Protein AF-A0A2G9P7B4-F1 (afdb_monomer_lite)

Secondary structure (DSSP, 8-state):
--HHHHHHHHHHHHHHHH-HHHHHHHHHHHHHHHHHHHHHHHHHHHHHHHHHHHHHHHHH-TT-HHHHHHHHHHHHHHHHHHHHHHHHHHHHHHHHHHHHHHHHHHHHTT-

Radius of gyration: 22.48 Å; chains: 1; bounding box: 52×26×55 Å

Foldseek 3Di:
DVPVVVVLVVVVVVVCVVPVVVVVVLVVVLVVLVVQLVVLVVQLVVLVVQLVVLVVQCVVPVVDPVSNVVSVVSNVVSVVSNVVSVVSNVVSVVVNVVSVVVSVVVSVVVD

Structure (mmCIF, N/CA/C/O ba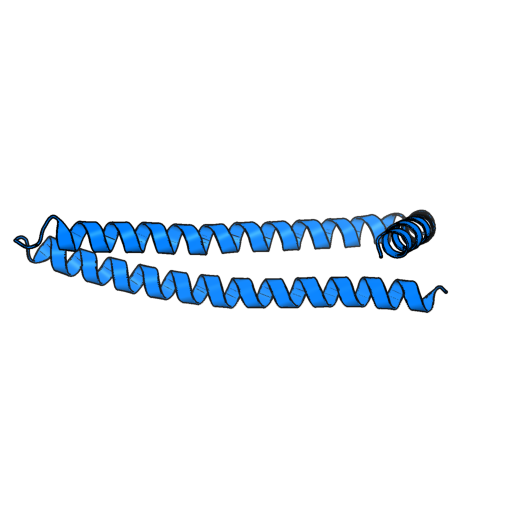ckbone):
data_AF-A0A2G9P7B4-F1
#
_entry.id   AF-A0A2G9P7B4-F1
#
loop_
_atom_site.group_PDB
_atom_site.id
_atom_site.type_symbol
_atom_site.label_atom_id
_atom_site.label_alt_id
_atom_site.label_comp_id
_atom_site.label_asym_id
_atom_site.label_entity_id
_atom_site.label_seq_id
_atom_site.pdbx_PDB_ins_code
_atom_site.Cartn_x
_atom_site.Cartn_y
_atom_site.Cartn_z
_atom_site.occupancy
_atom_site.B_iso_or_equiv
_atom_site.auth_seq_id
_atom_site.auth_comp_id
_atom_site.auth_asym_id
_atom_site.auth_atom_id
_atom_site.pdbx_PDB_model_num
ATOM 1 N N . MET A 1 1 ? 28.366 -18.302 -5.984 1.00 47.78 1 MET A N 1
ATOM 2 C CA . MET A 1 1 ? 27.213 -17.944 -6.847 1.00 47.78 1 MET A CA 1
ATOM 3 C C . MET A 1 1 ? 27.112 -16.446 -7.186 1.00 47.78 1 MET A C 1
ATOM 5 O O . MET A 1 1 ? 26.182 -16.063 -7.874 1.00 47.78 1 MET A O 1
ATOM 9 N N . THR A 1 2 ? 28.058 -15.587 -6.786 1.00 48.75 2 THR A N 1
ATOM 10 C CA . THR A 1 2 ? 28.040 -14.135 -7.078 1.00 48.75 2 THR A CA 1
ATOM 11 C C . THR A 1 2 ? 28.793 -13.735 -8.353 1.00 48.75 2 THR A C 1
ATOM 13 O O . THR A 1 2 ? 28.496 -12.689 -8.915 1.00 48.75 2 THR A O 1
ATOM 16 N N . ALA A 1 3 ? 29.712 -14.571 -8.852 1.00 49.16 3 ALA A N 1
ATOM 17 C CA . ALA A 1 3 ? 30.556 -14.252 -10.013 1.00 49.16 3 ALA A CA 1
ATOM 18 C C . ALA A 1 3 ? 29.802 -14.215 -11.362 1.00 49.16 3 ALA A C 1
ATOM 20 O O . ALA A 1 3 ? 30.163 -13.439 -12.240 1.00 49.16 3 ALA A O 1
ATOM 21 N N . GLY A 1 4 ? 28.732 -15.005 -11.521 1.00 47.03 4 GLY A N 1
ATOM 22 C CA . GLY A 1 4 ? 27.926 -15.013 -12.752 1.00 47.03 4 GLY A CA 1
ATOM 23 C C . GLY A 1 4 ? 27.040 -13.770 -12.918 1.00 47.03 4 GLY A C 1
ATOM 24 O O . GLY A 1 4 ? 26.793 -13.331 -14.037 1.00 47.03 4 GLY A O 1
ATOM 25 N N . LEU A 1 5 ? 26.612 -13.153 -11.809 1.00 52.44 5 LEU A N 1
ATOM 26 C CA . LEU A 1 5 ? 25.816 -11.919 -11.820 1.00 52.44 5 LEU A CA 1
ATOM 27 C C . LEU A 1 5 ? 26.646 -10.711 -12.270 1.00 52.44 5 LEU A C 1
ATOM 29 O O . LEU A 1 5 ? 26.146 -9.869 -13.010 1.00 52.44 5 LEU A O 1
ATOM 33 N N . THR A 1 6 ? 27.917 -10.639 -11.872 1.00 58.66 6 THR A N 1
ATOM 34 C CA . THR A 1 6 ? 28.820 -9.546 -12.257 1.00 58.66 6 THR A CA 1
ATOM 35 C C . THR A 1 6 ? 29.261 -9.630 -13.715 1.00 58.66 6 THR A C 1
ATOM 37 O O . THR A 1 6 ? 29.410 -8.590 -14.352 1.00 58.66 6 THR A O 1
ATOM 40 N N . GLN A 1 7 ? 29.438 -10.838 -14.265 1.00 56.28 7 GLN A N 1
ATOM 41 C CA . GLN A 1 7 ? 29.789 -11.005 -15.680 1.00 56.28 7 GLN A CA 1
ATOM 42 C C . GLN A 1 7 ? 28.615 -10.685 -16.611 1.00 56.28 7 GLN A C 1
ATOM 44 O O . GLN A 1 7 ? 28.789 -9.893 -17.535 1.00 56.28 7 GLN A O 1
ATOM 49 N N . ARG A 1 8 ? 27.400 -11.152 -16.289 1.00 58.56 8 ARG A N 1
ATOM 50 C CA . ARG A 1 8 ? 26.181 -10.781 -17.030 1.00 58.56 8 ARG A CA 1
ATOM 51 C C . ARG A 1 8 ? 25.926 -9.273 -17.009 1.00 58.56 8 ARG A C 1
ATOM 53 O O . ARG A 1 8 ? 25.658 -8.676 -18.044 1.00 58.56 8 ARG A O 1
ATOM 60 N N . GLN A 1 9 ? 26.131 -8.619 -15.863 1.00 61.12 9 GLN A N 1
ATOM 61 C CA . GLN A 1 9 ? 26.031 -7.158 -15.772 1.00 61.12 9 GLN A CA 1
ATOM 62 C C . GLN A 1 9 ? 27.092 -6.413 -16.600 1.00 61.12 9 GLN A C 1
ATOM 64 O O . GLN A 1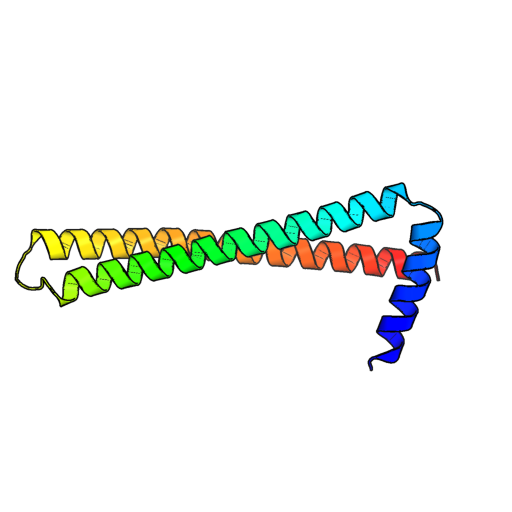 9 ? 26.836 -5.294 -17.046 1.00 61.12 9 GLN A O 1
ATOM 69 N N . ALA A 1 10 ? 28.281 -6.988 -16.796 1.00 62.59 10 ALA A N 1
ATOM 70 C CA . ALA A 1 10 ? 29.344 -6.380 -17.597 1.00 62.59 10 ALA A CA 1
ATOM 71 C C . ALA A 1 10 ? 29.080 -6.506 -19.105 1.00 62.59 10 ALA A C 1
ATOM 73 O O . ALA A 1 10 ? 29.386 -5.587 -19.864 1.00 62.59 10 ALA A O 1
ATOM 74 N N . GLU A 1 11 ? 28.488 -7.615 -19.534 1.00 62.47 11 GLU A N 1
ATOM 75 C CA . GLU A 1 11 ? 28.137 -7.872 -20.929 1.00 62.47 11 GLU A CA 1
ATOM 76 C C . GLU A 1 11 ? 26.887 -7.100 -21.360 1.00 62.47 11 GLU A C 1
ATOM 78 O O . GLU A 1 11 ? 26.886 -6.435 -22.398 1.00 62.47 11 GLU A O 1
ATOM 83 N N . GLU A 1 12 ? 25.889 -7.018 -20.478 1.00 61.78 12 GLU A N 1
ATOM 84 C CA . GLU A 1 12 ? 24.756 -6.112 -20.649 1.00 61.78 12 GLU A CA 1
ATOM 85 C C . GLU A 1 12 ? 25.222 -4.663 -20.769 1.00 61.78 12 GLU A C 1
ATOM 87 O O . GLU A 1 12 ? 24.754 -3.947 -21.645 1.00 61.78 12 GLU A O 1
ATOM 92 N N . ARG A 1 13 ? 26.204 -4.218 -19.972 1.00 63.38 13 ARG A N 1
ATOM 93 C CA . ARG A 1 13 ? 26.774 -2.868 -20.124 1.00 63.38 13 ARG A CA 1
ATOM 94 C C . ARG A 1 13 ? 27.378 -2.636 -21.511 1.00 63.38 13 ARG A C 1
ATOM 96 O O . ARG A 1 13 ? 27.222 -1.537 -22.035 1.00 63.38 13 ARG A O 1
ATOM 103 N N . LYS A 1 14 ? 28.015 -3.640 -22.122 1.00 65.25 14 LYS A N 1
ATOM 104 C CA . LYS A 1 14 ? 28.586 -3.535 -23.478 1.00 65.25 14 LYS A CA 1
ATOM 105 C C . LYS A 1 14 ? 27.504 -3.469 -24.559 1.00 65.25 14 LYS A C 1
ATOM 107 O O . LYS A 1 14 ? 27.621 -2.679 -25.493 1.00 65.25 14 LYS A O 1
ATOM 112 N N . LEU A 1 15 ? 26.427 -4.242 -24.421 1.00 63.03 15 LEU A N 1
ATOM 113 C CA . LEU A 1 15 ? 25.295 -4.209 -25.356 1.00 63.03 15 LEU A CA 1
ATOM 114 C C . LEU A 1 15 ? 24.467 -2.933 -25.244 1.00 63.03 15 LEU A C 1
ATOM 116 O O . LEU A 1 15 ? 24.075 -2.341 -26.250 1.00 63.03 15 LEU A O 1
ATOM 120 N N . MET A 1 16 ? 24.273 -2.468 -24.017 1.00 60.03 16 MET A N 1
ATOM 121 C CA . MET A 1 16 ? 23.616 -1.205 -23.709 1.00 60.03 16 MET A CA 1
ATOM 122 C C . MET A 1 16 ? 24.439 -0.003 -24.207 1.00 60.03 16 MET A C 1
ATOM 124 O O . MET A 1 16 ? 23.867 0.979 -24.671 1.00 60.03 16 MET A O 1
ATOM 128 N N . GLN A 1 17 ? 25.776 -0.091 -24.196 1.00 66.00 17 GLN A N 1
ATOM 129 C CA . GLN A 1 17 ? 26.669 0.924 -24.774 1.00 66.00 17 GLN A CA 1
ATOM 130 C C . GLN A 1 17 ? 26.538 1.019 -26.305 1.00 66.00 17 GLN A C 1
ATOM 132 O O . GLN A 1 17 ? 26.727 2.094 -26.872 1.00 66.00 17 GLN A O 1
ATOM 137 N N . LYS A 1 18 ? 26.175 -0.083 -26.975 1.00 69.75 18 LYS A N 1
ATOM 138 C CA . LYS A 1 18 ? 25.949 -0.128 -28.428 1.00 69.75 18 LYS A CA 1
ATOM 139 C C . LYS A 1 18 ? 24.647 0.576 -28.845 1.00 69.75 18 LYS A C 1
ATOM 141 O O . LYS A 1 18 ? 24.575 1.077 -29.960 1.00 69.75 18 LYS A O 1
ATOM 146 N N . ASN A 1 19 ? 23.644 0.646 -27.959 1.00 67.19 19 ASN A N 1
ATOM 147 C CA . ASN A 1 19 ? 22.346 1.293 -28.198 1.00 67.19 19 ASN A CA 1
ATOM 148 C C . ASN A 1 19 ? 21.897 2.121 -26.973 1.00 67.19 19 ASN A C 1
ATOM 150 O O . ASN A 1 19 ? 21.021 1.684 -26.220 1.00 67.19 19 ASN A O 1
ATOM 154 N N . PRO A 1 20 ? 22.454 3.331 -26.773 1.00 66.81 20 PRO A N 1
ATOM 155 C CA . PRO A 1 20 ? 22.261 4.111 -25.543 1.00 66.81 20 PRO A CA 1
ATOM 156 C C . PRO A 1 20 ? 20.792 4.477 -25.274 1.00 66.81 20 PRO A C 1
ATOM 158 O O . PRO A 1 20 ? 20.348 4.481 -24.131 1.00 66.81 20 PRO A O 1
ATOM 161 N N . HIS A 1 21 ? 20.004 4.685 -26.330 1.00 73.94 21 HIS A N 1
ATOM 162 C CA . HIS A 1 21 ? 18.585 5.026 -26.224 1.00 73.94 21 HIS A CA 1
ATOM 163 C C . HIS A 1 21 ? 17.724 3.894 -25.629 1.00 73.94 21 HIS A C 1
ATOM 165 O O . HIS A 1 21 ? 16.725 4.172 -24.970 1.00 73.94 21 HIS A O 1
ATOM 171 N N . LEU A 1 22 ? 18.094 2.620 -25.819 1.00 71.38 22 LEU A N 1
ATOM 172 C CA . LEU A 1 22 ? 17.352 1.483 -25.253 1.00 71.38 22 LEU A CA 1
ATOM 173 C C . LEU A 1 22 ? 17.636 1.308 -23.757 1.00 71.38 22 LEU A C 1
ATOM 175 O O . LEU A 1 22 ? 16.727 0.972 -22.995 1.00 71.38 22 LEU A O 1
ATOM 179 N N . LEU A 1 23 ? 18.873 1.585 -23.333 1.00 70.19 23 LEU A N 1
ATOM 180 C CA . LEU A 1 23 ? 19.272 1.565 -21.925 1.00 70.19 23 LEU A CA 1
ATOM 181 C C . LEU A 1 23 ? 18.467 2.591 -21.123 1.00 70.19 23 LEU A C 1
ATOM 183 O O . LEU A 1 23 ? 17.920 2.255 -20.072 1.00 70.19 23 LEU A O 1
ATOM 187 N N . ASP A 1 24 ? 18.345 3.812 -21.641 1.00 78.00 24 ASP A N 1
ATOM 188 C CA . ASP A 1 24 ? 17.607 4.881 -20.971 1.00 78.00 24 ASP A CA 1
ATOM 189 C C . ASP A 1 24 ? 16.129 4.523 -20.791 1.00 78.00 24 ASP A C 1
ATOM 191 O O . ASP A 1 24 ? 15.570 4.718 -19.710 1.00 78.00 24 ASP A O 1
ATOM 195 N N . VAL A 1 25 ? 15.502 3.927 -21.811 1.00 79.75 25 VAL A N 1
ATOM 196 C CA . VAL A 1 25 ? 14.095 3.500 -21.753 1.00 79.75 25 VAL A CA 1
ATOM 197 C C . VAL A 1 25 ? 13.893 2.370 -20.739 1.00 79.75 25 VAL A C 1
ATOM 199 O O . VAL A 1 25 ? 12.942 2.416 -19.954 1.00 79.75 25 VAL A O 1
ATOM 202 N N . LEU A 1 26 ? 14.781 1.371 -20.712 1.00 76.19 26 LEU A N 1
ATOM 203 C CA . LEU A 1 26 ? 14.695 0.257 -19.762 1.00 76.19 26 LEU A CA 1
ATOM 204 C C . LEU A 1 26 ? 14.904 0.725 -18.318 1.00 76.19 26 LEU A C 1
ATOM 206 O O . LEU A 1 26 ? 14.078 0.427 -17.454 1.00 76.19 26 LEU A O 1
ATOM 210 N N . LEU A 1 27 ? 15.945 1.523 -18.067 1.00 78.62 27 LEU A N 1
ATOM 211 C CA . LEU A 1 27 ? 16.219 2.085 -16.743 1.00 78.62 27 LEU A CA 1
ATOM 212 C C . LEU A 1 27 ? 15.097 3.020 -16.275 1.00 78.62 27 LEU A C 1
ATOM 214 O O . LEU A 1 27 ? 14.716 3.001 -15.102 1.00 78.62 27 LEU A O 1
ATOM 218 N N . ALA A 1 28 ? 14.530 3.827 -17.177 1.00 81.31 28 ALA A N 1
ATOM 219 C CA . ALA A 1 28 ? 13.380 4.669 -16.862 1.00 81.31 28 ALA A CA 1
ATOM 220 C C . ALA A 1 28 ? 12.153 3.826 -16.480 1.00 81.31 28 ALA A C 1
ATOM 222 O O . ALA A 1 28 ? 11.448 4.151 -15.517 1.00 81.31 28 ALA A O 1
ATOM 223 N N . LYS A 1 29 ? 11.912 2.712 -17.182 1.00 80.94 29 LYS A N 1
ATOM 224 C CA . LYS A 1 29 ? 10.803 1.795 -16.892 1.00 80.94 29 LYS A CA 1
ATOM 225 C C . LYS A 1 29 ? 10.974 1.102 -15.538 1.00 80.94 29 LYS A C 1
ATOM 227 O O . LYS A 1 29 ? 10.020 1.058 -14.762 1.00 80.94 29 LYS A O 1
ATOM 232 N N . GLU A 1 30 ? 12.179 0.636 -15.215 1.00 81.19 30 GLU A N 1
ATOM 233 C CA . GLU A 1 30 ? 12.494 0.034 -13.912 1.00 81.19 30 GLU A CA 1
ATOM 234 C C . GLU A 1 30 ? 12.265 1.018 -12.762 1.00 81.19 30 GLU A C 1
ATOM 236 O O . GLU A 1 30 ? 11.515 0.713 -11.831 1.00 81.19 30 GLU A O 1
ATOM 241 N N . ARG A 1 31 ? 12.810 2.237 -12.865 1.00 85.06 31 ARG A N 1
ATOM 242 C CA . ARG A 1 31 ? 12.600 3.301 -11.866 1.00 85.06 31 ARG A CA 1
ATOM 243 C C . ARG A 1 31 ? 11.121 3.639 -11.687 1.00 85.06 31 ARG A C 1
ATOM 245 O O . ARG A 1 31 ? 10.663 3.872 -10.569 1.00 85.06 31 ARG A O 1
ATOM 252 N N . THR A 1 32 ? 10.357 3.634 -12.778 1.00 88.88 32 THR A N 1
ATOM 253 C CA . THR A 1 32 ? 8.911 3.886 -12.737 1.00 88.88 32 THR A CA 1
ATOM 254 C C . THR A 1 32 ? 8.175 2.803 -11.951 1.00 88.88 32 THR A C 1
ATOM 256 O O . THR A 1 32 ? 7.291 3.106 -11.150 1.00 88.88 32 THR A O 1
ATOM 259 N N . ILE A 1 33 ? 8.533 1.537 -12.152 1.00 84.81 33 ILE A N 1
ATOM 260 C CA . ILE A 1 33 ? 7.901 0.409 -11.458 1.00 84.81 33 ILE A CA 1
ATOM 261 C C . ILE A 1 33 ? 8.293 0.380 -9.986 1.00 84.81 33 ILE A C 1
ATOM 263 O O . ILE A 1 33 ? 7.433 0.175 -9.130 1.00 84.81 33 ILE A O 1
ATOM 267 N N . GLU A 1 34 ? 9.557 0.655 -9.674 1.00 86.19 34 GLU A N 1
ATOM 268 C CA . GLU A 1 34 ? 10.021 0.744 -8.292 1.00 86.19 34 GLU A CA 1
ATOM 269 C C . GLU A 1 34 ? 9.298 1.865 -7.529 1.00 86.19 34 GLU A C 1
ATOM 271 O O . GLU A 1 34 ? 8.842 1.673 -6.399 1.00 86.19 34 GLU A O 1
ATOM 276 N N . SER A 1 35 ? 9.104 3.016 -8.180 1.00 89.75 35 SER A N 1
ATOM 277 C CA . SER A 1 35 ? 8.311 4.117 -7.634 1.00 89.75 35 SER A CA 1
ATOM 278 C C . SER A 1 35 ? 6.858 3.695 -7.376 1.00 89.75 35 SER A C 1
ATOM 280 O O . SER A 1 35 ? 6.359 3.853 -6.261 1.00 89.75 35 SER A O 1
ATOM 282 N N . LYS A 1 36 ? 6.197 3.045 -8.349 1.00 87.75 36 LYS A N 1
ATOM 283 C CA . LYS A 1 36 ? 4.826 2.517 -8.193 1.00 87.75 36 LYS A CA 1
ATOM 284 C C . LYS A 1 36 ? 4.704 1.522 -7.035 1.00 87.75 36 LYS A C 1
ATOM 286 O O . LYS A 1 36 ? 3.724 1.574 -6.286 1.00 87.75 36 LYS A O 1
ATOM 291 N N . LEU A 1 37 ? 5.681 0.629 -6.865 1.00 87.25 37 LEU A N 1
ATOM 292 C CA . LEU A 1 37 ? 5.721 -0.322 -5.750 1.00 87.25 37 LEU A CA 1
ATOM 293 C C . LEU A 1 37 ? 5.818 0.404 -4.405 1.00 87.25 37 LEU A C 1
ATOM 295 O O . LEU A 1 37 ? 5.057 0.090 -3.490 1.00 87.25 37 LEU A O 1
ATOM 299 N N . ARG A 1 38 ? 6.684 1.418 -4.303 1.00 89.75 38 ARG A N 1
ATOM 300 C CA . ARG A 1 38 ? 6.851 2.234 -3.092 1.00 89.75 38 ARG A CA 1
ATOM 301 C C . ARG A 1 38 ? 5.574 2.986 -2.729 1.00 89.75 38 ARG A C 1
ATOM 303 O O . ARG A 1 38 ? 5.149 2.946 -1.578 1.00 89.75 38 ARG A O 1
ATOM 310 N N . THR A 1 39 ? 4.924 3.613 -3.709 1.00 91.56 39 THR A N 1
ATOM 311 C CA . THR A 1 39 ? 3.634 4.285 -3.500 1.00 91.56 39 THR A CA 1
ATOM 312 C C . THR A 1 39 ? 2.562 3.298 -3.051 1.00 91.56 39 THR A C 1
ATOM 314 O O . THR A 1 39 ? 1.782 3.596 -2.154 1.00 91.56 39 THR A O 1
ATOM 317 N N . THR A 1 40 ? 2.531 2.099 -3.632 1.00 89.12 40 THR A N 1
ATOM 318 C CA . THR A 1 40 ? 1.541 1.083 -3.253 1.00 89.12 40 THR A CA 1
ATOM 319 C C . THR A 1 40 ? 1.766 0.586 -1.825 1.00 89.12 40 THR A C 1
ATOM 321 O O . THR A 1 40 ? 0.809 0.440 -1.069 1.00 89.12 40 THR A O 1
ATOM 324 N N . LEU A 1 41 ? 3.024 0.397 -1.423 1.00 89.50 41 LEU A N 1
ATOM 325 C CA . LEU A 1 41 ? 3.366 0.041 -0.049 1.00 89.50 41 LEU A CA 1
ATOM 326 C C . LEU A 1 41 ? 2.979 1.150 0.939 1.00 89.50 41 LEU A C 1
ATOM 328 O O . LEU A 1 41 ? 2.458 0.856 2.011 1.00 89.50 41 LEU A O 1
ATOM 332 N N . ALA A 1 42 ? 3.166 2.416 0.559 1.00 92.25 42 ALA A N 1
ATOM 333 C CA . ALA A 1 42 ? 2.720 3.549 1.363 1.00 92.25 42 ALA A CA 1
ATOM 334 C C . ALA A 1 42 ? 1.196 3.532 1.569 1.00 92.25 42 ALA A C 1
ATOM 336 O O . ALA A 1 42 ? 0.749 3.701 2.696 1.00 92.25 42 ALA A O 1
ATOM 337 N N . VAL A 1 43 ? 0.406 3.236 0.528 1.00 91.19 43 VAL A N 1
ATOM 338 C CA . VAL A 1 43 ? -1.062 3.098 0.639 1.00 91.19 43 VAL A CA 1
ATOM 339 C C . VAL A 1 43 ? -1.453 1.982 1.610 1.00 91.19 43 VAL A C 1
ATOM 341 O O . VAL A 1 43 ? -2.331 2.181 2.448 1.00 91.19 43 VAL A O 1
ATOM 344 N N . ILE A 1 44 ? -0.784 0.827 1.539 1.00 91.94 44 ILE A N 1
ATOM 345 C CA . ILE A 1 44 ? -1.008 -0.278 2.483 1.00 91.94 44 ILE A CA 1
ATOM 346 C C . ILE A 1 44 ? -0.681 0.178 3.912 1.00 91.94 44 ILE A C 1
ATOM 348 O O . ILE A 1 44 ? -1.480 -0.028 4.823 1.00 91.94 44 ILE A O 1
ATOM 352 N N . ASN A 1 45 ? 0.446 0.857 4.116 1.00 93.62 45 ASN A N 1
ATOM 353 C CA . ASN A 1 45 ? 0.829 1.362 5.433 1.00 93.62 45 ASN A CA 1
ATOM 354 C C . ASN A 1 45 ? -0.173 2.394 5.979 1.00 93.62 45 ASN A C 1
ATOM 356 O O . ASN A 1 45 ? -0.561 2.327 7.142 1.00 93.62 45 ASN A O 1
ATOM 360 N N . THR A 1 46 ? -0.654 3.312 5.138 1.00 93.69 46 THR A N 1
ATOM 361 C CA . THR A 1 46 ? -1.709 4.261 5.511 1.00 93.69 46 THR A CA 1
ATOM 362 C C . THR A 1 46 ? -2.990 3.532 5.906 1.00 93.69 46 THR A C 1
ATOM 364 O O . THR A 1 46 ? -3.592 3.884 6.914 1.00 93.69 46 THR A O 1
ATOM 367 N N . SER A 1 47 ? -3.385 2.484 5.176 1.00 93.56 47 SER A N 1
ATOM 368 C CA . SER A 1 47 ? -4.559 1.683 5.542 1.00 93.56 47 SER A CA 1
ATOM 369 C C . SER A 1 47 ? -4.405 1.019 6.916 1.00 93.56 47 SER A C 1
ATOM 371 O O . SER A 1 47 ? -5.336 1.053 7.717 1.00 93.56 47 SER A O 1
ATOM 373 N N . ALA A 1 48 ? -3.209 0.518 7.244 1.00 92.94 48 ALA A N 1
ATOM 374 C CA . ALA A 1 48 ? -2.915 -0.048 8.557 1.00 92.94 48 ALA A CA 1
ATOM 375 C C . ALA A 1 48 ? -2.962 1.015 9.668 1.00 92.94 48 ALA A C 1
ATOM 377 O O . ALA A 1 48 ? -3.535 0.764 10.725 1.00 92.94 48 ALA A O 1
ATOM 378 N N . ALA A 1 49 ? -2.431 2.217 9.418 1.00 95.06 49 ALA A N 1
ATOM 379 C CA . ALA A 1 49 ? -2.497 3.332 10.364 1.00 95.06 49 ALA A CA 1
ATOM 380 C C . ALA A 1 49 ? -3.943 3.788 10.627 1.00 95.06 49 ALA A C 1
ATOM 382 O O . ALA A 1 49 ? -4.318 3.997 11.779 1.00 95.06 49 ALA A O 1
ATOM 383 N N . VAL A 1 50 ? -4.776 3.882 9.584 1.00 93.81 50 VAL A N 1
ATOM 384 C CA . VAL A 1 50 ? -6.207 4.210 9.717 1.00 93.81 50 VAL A CA 1
ATOM 385 C C . VAL A 1 50 ? -6.949 3.113 10.481 1.00 93.81 50 VAL A C 1
ATOM 387 O O . VAL A 1 50 ? -7.753 3.422 11.356 1.00 93.81 50 VAL A O 1
ATOM 390 N N . GLY A 1 51 ? -6.651 1.839 10.211 1.00 94.19 51 GLY A N 1
ATOM 391 C CA . GLY A 1 51 ? -7.225 0.714 10.951 1.00 94.19 51 GLY A CA 1
ATOM 392 C C . GLY A 1 51 ? -6.837 0.724 12.433 1.00 94.19 51 GLY A C 1
ATOM 393 O O . GLY A 1 51 ? -7.700 0.556 13.291 1.00 94.19 51 GLY A O 1
ATOM 394 N N . ALA A 1 52 ? -5.566 0.994 12.746 1.00 94.31 52 ALA A N 1
ATOM 395 C CA . ALA A 1 52 ? -5.086 1.129 14.121 1.00 94.31 52 ALA A CA 1
ATOM 396 C C . ALA A 1 52 ? -5.745 2.312 14.843 1.00 94.31 52 ALA A C 1
ATOM 398 O O . ALA A 1 52 ? -6.130 2.186 16.004 1.00 94.31 52 ALA A O 1
ATOM 399 N N . PHE A 1 53 ? -5.928 3.438 14.148 1.00 93.44 53 PHE A N 1
ATOM 400 C CA . PHE A 1 53 ? -6.638 4.595 14.684 1.00 93.44 53 PHE A CA 1
ATOM 401 C C . PHE A 1 53 ? -8.119 4.287 14.947 1.00 93.44 53 PHE A C 1
ATOM 403 O O . PHE A 1 53 ? -8.616 4.593 16.026 1.00 93.44 53 PHE A O 1
ATOM 410 N N . GLY A 1 54 ? -8.808 3.620 14.015 1.00 92.00 54 GLY A N 1
ATOM 411 C CA . GLY A 1 54 ? -10.194 3.178 14.204 1.00 92.00 54 GLY A CA 1
ATOM 412 C C . GLY A 1 54 ? -10.342 2.214 15.384 1.00 92.00 54 GLY A C 1
ATOM 413 O O . GLY A 1 54 ? -11.227 2.387 16.217 1.00 92.00 54 GLY A O 1
ATOM 414 N N . PHE A 1 55 ? -9.424 1.254 15.518 1.00 93.00 55 PHE A N 1
ATOM 415 C CA . PHE A 1 55 ? -9.394 0.333 16.655 1.00 93.00 55 PHE A CA 1
ATOM 416 C C . PHE A 1 55 ? -9.144 1.053 17.988 1.00 93.00 55 PHE A C 1
ATOM 418 O O . PHE A 1 55 ? -9.817 0.772 18.980 1.00 93.00 55 PHE A O 1
ATOM 425 N N . ALA A 1 56 ? -8.209 2.008 18.012 1.00 92.69 56 ALA A N 1
ATOM 426 C CA . ALA A 1 56 ? -7.961 2.836 19.186 1.00 92.69 56 ALA A CA 1
ATOM 427 C C . ALA A 1 56 ? -9.206 3.652 19.563 1.00 92.69 56 ALA A C 1
ATOM 429 O O . ALA A 1 56 ? -9.550 3.724 20.739 1.00 92.69 56 ALA A O 1
ATOM 430 N N . LEU A 1 57 ? -9.923 4.205 18.581 1.00 90.31 57 LEU A N 1
ATOM 431 C CA . LEU A 1 57 ? -11.145 4.968 18.821 1.00 90.31 57 LEU A CA 1
ATOM 432 C C . LEU A 1 57 ? -12.223 4.115 19.503 1.00 90.31 57 LEU A C 1
ATOM 434 O O . LEU A 1 57 ? -12.801 4.555 20.492 1.00 90.31 57 LEU A O 1
ATOM 438 N N . ILE A 1 58 ? -12.419 2.873 19.045 1.00 90.88 58 ILE A N 1
ATOM 439 C CA . ILE A 1 58 ? -13.346 1.919 19.674 1.00 90.88 58 ILE A CA 1
ATOM 440 C C . ILE A 1 58 ? -12.934 1.651 21.121 1.00 90.88 58 ILE A C 1
ATOM 442 O O . ILE A 1 58 ? -13.759 1.744 22.020 1.00 90.88 58 ILE A O 1
ATOM 446 N N . LYS A 1 59 ? -11.655 1.337 21.357 1.00 91.38 59 LYS A N 1
ATOM 447 C CA . LYS A 1 59 ? -11.165 0.918 22.678 1.00 91.38 59 LYS A CA 1
ATOM 448 C C . LYS A 1 59 ? -11.132 2.036 23.716 1.00 91.38 59 LYS A C 1
ATOM 450 O O . LYS A 1 59 ? -11.382 1.775 24.887 1.00 91.38 59 LYS A O 1
ATOM 455 N N . PHE A 1 60 ? -10.803 3.260 23.314 1.00 90.81 60 PHE A N 1
ATOM 456 C CA . PHE A 1 60 ? -10.704 4.391 24.240 1.00 90.81 60 PHE A CA 1
ATOM 457 C C . PHE A 1 60 ? -12.051 5.074 24.507 1.00 90.81 60 PHE A C 1
ATOM 459 O O . PHE A 1 60 ? -12.193 5.727 25.539 1.00 90.81 60 PHE A O 1
ATOM 466 N N . PHE A 1 61 ? -13.037 4.917 23.618 1.00 88.56 61 PHE A N 1
ATOM 467 C CA . PHE A 1 61 ? -14.348 5.561 23.724 1.00 88.56 61 PHE A CA 1
ATOM 468 C C . PHE A 1 61 ? -15.507 4.555 23.819 1.00 88.56 61 PHE A C 1
ATOM 470 O O . PHE A 1 61 ? -16.607 4.869 23.376 1.00 88.56 61 PHE A O 1
ATOM 477 N N . GLU A 1 62 ? -15.301 3.389 24.450 1.00 76.38 62 GLU A N 1
ATOM 478 C CA . GLU A 1 62 ? -16.322 2.325 24.609 1.00 76.38 62 GLU A CA 1
ATOM 479 C C . GLU A 1 62 ? -17.649 2.805 25.254 1.00 76.38 62 GLU A C 1
ATOM 481 O O . GLU A 1 62 ? -18.658 2.114 25.163 1.00 76.38 62 GLU A O 1
ATOM 486 N N . GLY A 1 63 ? -17.690 3.994 25.873 1.00 80.31 63 GLY A N 1
ATOM 487 C CA . GLY A 1 63 ? -18.909 4.612 26.419 1.00 80.31 63 GLY A CA 1
ATOM 488 C C . GLY A 1 63 ? -19.621 5.622 25.506 1.00 80.31 63 GLY A C 1
ATOM 489 O O . GLY A 1 63 ? -20.638 6.179 25.909 1.00 80.31 63 GLY A O 1
ATOM 490 N N . ASN A 1 64 ? -19.094 5.909 24.312 1.00 88.19 64 ASN A N 1
ATOM 491 C CA . ASN A 1 64 ? -19.701 6.827 23.349 1.00 88.19 64 ASN A CA 1
ATOM 492 C C . ASN A 1 64 ? -20.076 6.059 22.074 1.00 88.19 64 ASN A C 1
ATOM 494 O O . ASN A 1 64 ? -19.209 5.693 21.274 1.00 88.19 64 ASN A O 1
ATOM 498 N N . GLU A 1 65 ? -21.378 5.830 21.890 1.00 88.56 65 GLU A N 1
ATOM 499 C CA . GLU A 1 65 ? -21.931 5.063 20.765 1.00 88.56 65 GLU A CA 1
ATOM 500 C C . GLU A 1 65 ? -21.498 5.648 19.412 1.00 88.56 65 GLU A C 1
ATOM 502 O O . GLU A 1 65 ? -21.040 4.912 18.540 1.00 88.56 65 GLU A O 1
ATOM 507 N N . LEU A 1 66 ? -21.490 6.982 19.276 1.00 89.12 66 LEU A N 1
ATOM 508 C CA . LEU A 1 66 ? -21.054 7.654 18.046 1.00 89.12 66 LEU A CA 1
ATOM 509 C C . LEU A 1 66 ? -19.583 7.382 17.719 1.00 89.12 66 LEU A C 1
ATOM 511 O O . LEU A 1 66 ? -19.239 7.170 16.559 1.00 89.12 66 LEU A O 1
ATOM 515 N N . ALA A 1 67 ? -18.702 7.399 18.722 1.00 86.19 67 ALA A N 1
ATOM 516 C CA . ALA A 1 67 ? -17.275 7.147 18.511 1.00 86.19 67 ALA A CA 1
ATOM 517 C C . ALA A 1 67 ? -17.011 5.681 18.135 1.00 86.19 67 ALA A C 1
ATOM 519 O O . ALA A 1 67 ? -16.151 5.394 17.299 1.00 86.19 67 ALA A O 1
ATOM 520 N N . THR A 1 68 ? -17.785 4.768 18.720 1.00 88.81 68 THR A N 1
ATOM 521 C CA . THR A 1 68 ? -17.697 3.328 18.462 1.00 88.81 68 THR A CA 1
ATOM 522 C C . THR A 1 68 ? -18.154 2.994 17.040 1.00 88.81 68 THR A C 1
ATOM 524 O O . THR A 1 68 ? -17.423 2.317 16.312 1.00 88.81 68 THR A O 1
ATOM 527 N N . ASP A 1 69 ? -19.291 3.537 16.596 1.00 90.69 69 ASP A N 1
ATOM 528 C CA . ASP A 1 69 ? -19.794 3.370 15.225 1.00 90.69 69 ASP A CA 1
ATOM 529 C C . ASP A 1 69 ? -18.828 3.953 14.186 1.00 90.69 69 ASP A C 1
ATOM 531 O O . ASP A 1 69 ? -18.525 3.318 13.169 1.00 90.69 69 ASP A O 1
ATOM 535 N N . LEU A 1 70 ? -18.272 5.139 14.464 1.00 91.81 70 LEU A N 1
ATOM 536 C CA . LEU A 1 70 ? -17.277 5.763 13.591 1.00 91.81 70 LEU A CA 1
ATOM 537 C C . LEU A 1 70 ? -16.001 4.915 13.492 1.00 91.81 70 LEU A C 1
ATOM 539 O O . LEU A 1 70 ? -15.414 4.796 12.416 1.00 91.81 70 LEU A O 1
ATOM 543 N N . GLY A 1 71 ? -15.579 4.307 14.603 1.00 90.44 71 GLY A N 1
ATOM 544 C CA . GLY A 1 71 ? -14.429 3.412 14.658 1.00 90.44 71 GLY A CA 1
ATOM 545 C C . GLY A 1 71 ? -14.624 2.149 13.817 1.00 90.44 71 GLY A C 1
ATOM 546 O O . GLY A 1 71 ? -13.727 1.779 13.054 1.00 90.44 71 GLY A O 1
ATOM 547 N N . TRP A 1 72 ? -15.810 1.533 13.873 1.00 91.56 72 TRP A N 1
ATOM 548 C CA . TRP A 1 72 ? -16.170 0.402 13.010 1.00 91.56 72 TRP A CA 1
ATOM 549 C C . TRP A 1 72 ? -16.192 0.787 11.531 1.00 91.56 72 TRP A C 1
ATOM 551 O O . TRP A 1 72 ? -15.651 0.056 10.695 1.00 91.56 72 TRP A O 1
ATOM 561 N N . PHE A 1 73 ? -16.743 1.958 11.200 1.00 93.81 73 PHE A N 1
ATOM 562 C CA . PHE A 1 73 ? -16.736 2.474 9.832 1.00 93.81 73 PHE A CA 1
ATOM 563 C C . PHE A 1 73 ? -15.310 2.723 9.315 1.00 93.81 73 PHE A C 1
ATOM 565 O O . PHE A 1 73 ? -14.985 2.361 8.180 1.00 93.81 73 PHE A O 1
ATOM 572 N N . LEU A 1 74 ? -14.430 3.282 10.155 1.00 92.06 74 LEU A N 1
ATOM 573 C CA . LEU A 1 74 ? -13.016 3.475 9.826 1.00 92.06 74 LEU A CA 1
ATOM 574 C C . LEU A 1 74 ? -12.294 2.148 9.599 1.00 92.06 74 LEU A C 1
ATOM 576 O O . LEU A 1 74 ? -11.517 2.035 8.652 1.00 92.06 74 LEU A O 1
ATOM 580 N N . LEU A 1 75 ? -12.553 1.146 10.440 1.00 92.94 75 LEU A N 1
ATOM 581 C CA . LEU A 1 75 ? -11.984 -0.194 10.298 1.00 92.94 75 LEU A CA 1
ATOM 582 C C . LEU A 1 75 ? -12.409 -0.847 8.982 1.00 92.94 75 LEU A C 1
ATOM 584 O O . LEU A 1 75 ? -11.577 -1.414 8.273 1.00 92.94 75 LEU A O 1
ATOM 588 N N . PHE A 1 76 ? -13.686 -0.720 8.620 1.00 94.56 76 PHE A N 1
ATOM 589 C CA . PHE A 1 76 ? -14.200 -1.233 7.356 1.00 94.56 76 PHE A CA 1
ATOM 590 C C . PHE A 1 76 ? -13.567 -0.522 6.150 1.00 94.56 76 PHE A C 1
ATOM 592 O O . PHE A 1 76 ? -13.089 -1.174 5.219 1.00 94.56 76 PHE A O 1
ATOM 599 N N . CYS A 1 77 ? -13.473 0.811 6.193 1.00 93.25 77 CYS A N 1
ATOM 600 C CA . CYS A 1 77 ? -12.774 1.592 5.172 1.00 93.25 77 CYS A CA 1
ATOM 601 C C . CYS A 1 77 ? -11.294 1.192 5.053 1.00 93.25 77 CYS A C 1
ATOM 603 O O . CYS A 1 77 ? -10.795 0.980 3.946 1.00 93.25 77 CYS A O 1
ATOM 605 N N 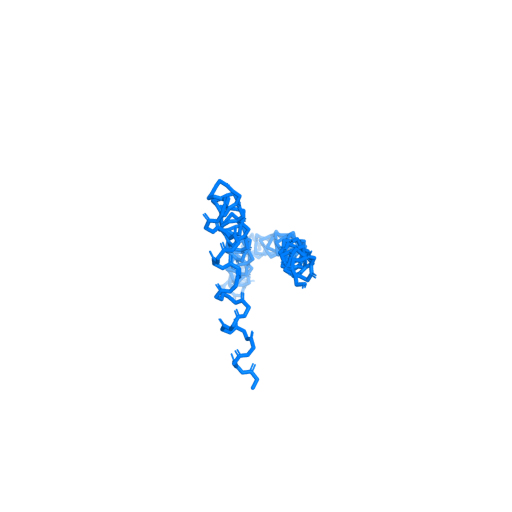. ALA A 1 78 ? -10.595 1.043 6.181 1.00 92.75 78 ALA A N 1
ATOM 606 C CA . ALA A 1 78 ? -9.201 0.615 6.225 1.00 92.75 78 ALA A CA 1
ATOM 607 C C . ALA A 1 78 ? -9.013 -0.760 5.574 1.00 92.75 78 ALA A C 1
ATOM 609 O O . ALA A 1 78 ? -8.090 -0.936 4.779 1.00 92.75 78 ALA A O 1
ATOM 610 N N . LEU A 1 79 ? -9.919 -1.705 5.838 1.00 94.19 79 LEU A N 1
ATOM 611 C CA . LEU A 1 79 ? -9.888 -3.036 5.240 1.00 94.19 79 LEU A CA 1
ATOM 612 C C . LEU A 1 79 ? -10.039 -2.985 3.712 1.00 94.19 79 LEU A C 1
ATOM 614 O O . LEU A 1 79 ? -9.280 -3.640 2.998 1.00 94.19 79 LEU A O 1
ATOM 618 N N . ILE A 1 80 ? -10.970 -2.179 3.193 1.00 94.50 80 ILE A N 1
ATOM 619 C CA . ILE A 1 80 ? -11.161 -2.016 1.742 1.00 94.50 80 ILE A CA 1
ATOM 620 C C . ILE A 1 80 ? -9.897 -1.444 1.089 1.00 94.50 80 ILE A C 1
ATOM 622 O O . ILE A 1 80 ? -9.430 -1.965 0.071 1.00 94.50 80 ILE A O 1
ATOM 626 N N . ILE A 1 81 ? -9.316 -0.397 1.682 1.00 91.94 81 ILE A N 1
ATOM 627 C CA . ILE A 1 81 ? -8.096 0.237 1.166 1.00 91.94 81 ILE A CA 1
ATOM 628 C C . ILE A 1 81 ? -6.920 -0.747 1.222 1.00 91.94 81 ILE A C 1
ATOM 630 O O . ILE A 1 81 ? -6.148 -0.826 0.264 1.00 91.94 81 ILE A O 1
ATOM 634 N N . ALA A 1 82 ? -6.809 -1.537 2.293 1.00 91.50 82 ALA A N 1
ATOM 635 C CA . ALA A 1 82 ? -5.780 -2.561 2.441 1.00 91.50 82 ALA A CA 1
ATOM 636 C C . ALA A 1 82 ? -5.890 -3.628 1.344 1.00 91.50 82 ALA A C 1
ATOM 638 O O . ALA A 1 82 ? -4.902 -3.924 0.670 1.00 91.50 82 ALA A O 1
ATOM 639 N N . LEU A 1 83 ? -7.093 -4.159 1.097 1.00 92.69 83 LEU A N 1
ATOM 640 C CA . LEU A 1 83 ? -7.334 -5.156 0.049 1.00 92.69 83 LEU A CA 1
ATOM 641 C C . LEU A 1 83 ? -7.008 -4.608 -1.345 1.00 92.69 83 LEU A C 1
ATOM 643 O O . LEU A 1 83 ? -6.352 -5.284 -2.143 1.00 92.69 83 LEU A O 1
ATOM 647 N N . TYR A 1 84 ? -7.410 -3.368 -1.631 1.00 91.88 84 TYR A N 1
ATOM 648 C CA . TYR A 1 84 ? -7.065 -2.698 -2.884 1.00 91.88 84 TYR A CA 1
ATOM 649 C C . TYR A 1 84 ? -5.547 -2.508 -3.033 1.00 91.88 84 TYR A C 1
ATOM 651 O O . TYR A 1 84 ? -4.980 -2.819 -4.085 1.00 91.88 84 TYR A O 1
ATOM 659 N N . GLY A 1 85 ? -4.878 -2.053 -1.970 1.00 87.62 85 GLY A N 1
ATOM 660 C CA . GLY A 1 85 ? -3.429 -1.871 -1.924 1.00 87.62 85 GLY A CA 1
ATOM 661 C C . GLY A 1 85 ? -2.672 -3.175 -2.166 1.00 87.62 85 GLY A C 1
ATOM 662 O O . GLY A 1 85 ? -1.784 -3.216 -3.016 1.00 87.62 85 GLY A O 1
ATOM 663 N N . VAL A 1 86 ? -3.065 -4.263 -1.499 1.00 90.56 86 VAL A N 1
ATOM 664 C CA . VAL A 1 86 ? -2.446 -5.589 -1.660 1.00 90.56 86 VAL A CA 1
ATOM 665 C C . VAL A 1 86 ? -2.655 -6.133 -3.072 1.00 90.56 86 VAL A C 1
ATOM 667 O O . VAL A 1 86 ? -1.689 -6.560 -3.707 1.00 90.56 86 VAL A O 1
ATOM 670 N N . LYS A 1 87 ? -3.878 -6.064 -3.617 1.00 90.25 87 LYS A N 1
ATOM 671 C CA . LYS A 1 87 ? -4.158 -6.500 -4.997 1.00 90.25 87 LYS A CA 1
ATOM 672 C C . LYS A 1 87 ? -3.271 -5.763 -6.003 1.00 90.25 87 LYS A C 1
ATOM 674 O O . LYS A 1 87 ? -2.690 -6.376 -6.899 1.00 90.25 87 LYS A O 1
ATOM 679 N N . ARG A 1 88 ? -3.141 -4.446 -5.838 1.00 86.88 88 ARG A N 1
ATOM 680 C CA . ARG A 1 88 ? -2.308 -3.597 -6.694 1.00 86.88 88 ARG A CA 1
ATOM 681 C C . ARG A 1 88 ? -0.814 -3.885 -6.516 1.00 86.88 88 ARG A C 1
ATOM 683 O O . ARG A 1 88 ? -0.076 -3.892 -7.498 1.00 86.88 88 ARG A O 1
ATOM 690 N N . PHE A 1 89 ? -0.376 -4.174 -5.292 1.00 86.38 89 PHE A N 1
ATOM 691 C CA . PHE A 1 89 ? 1.014 -4.512 -4.993 1.00 86.38 89 PHE A CA 1
ATOM 692 C C . PHE A 1 89 ? 1.430 -5.803 -5.690 1.00 86.38 89 PHE A C 1
ATOM 694 O O . PHE A 1 89 ? 2.467 -5.837 -6.349 1.00 86.38 89 PHE A O 1
ATOM 701 N N . ILE A 1 90 ? 0.586 -6.836 -5.607 1.00 86.62 90 ILE A N 1
ATOM 702 C CA . ILE A 1 90 ? 0.809 -8.115 -6.287 1.00 86.62 90 ILE A CA 1
ATOM 703 C C . ILE A 1 90 ? 0.897 -7.894 -7.801 1.00 86.62 90 ILE A C 1
ATOM 705 O O . ILE A 1 90 ? 1.834 -8.377 -8.430 1.00 86.62 90 ILE A O 1
ATOM 709 N N . HIS A 1 91 ? -0.018 -7.109 -8.377 1.00 84.81 91 HIS A N 1
ATOM 710 C CA . HIS A 1 91 ? -0.007 -6.808 -9.809 1.00 84.81 91 HIS A CA 1
ATOM 711 C C . HIS A 1 91 ? 1.311 -6.159 -10.272 1.00 84.81 91 HIS A C 1
ATOM 713 O O . HIS A 1 91 ? 1.925 -6.635 -11.225 1.00 84.81 91 HIS A O 1
ATOM 719 N N . TYR A 1 92 ? 1.807 -5.137 -9.564 1.00 82.00 92 TYR A N 1
ATOM 720 C CA . TYR A 1 92 ? 3.081 -4.494 -9.916 1.00 82.00 92 TYR A CA 1
ATOM 721 C C . TYR A 1 92 ? 4.308 -5.376 -9.663 1.00 82.00 92 TYR A C 1
ATOM 723 O O . TYR A 1 92 ? 5.313 -5.248 -10.362 1.00 82.00 92 TYR A O 1
ATOM 731 N N . ARG A 1 93 ? 4.233 -6.296 -8.696 1.00 81.06 93 ARG A N 1
ATOM 732 C CA . ARG A 1 93 ? 5.262 -7.320 -8.466 1.00 81.06 93 ARG A CA 1
ATOM 733 C C . ARG A 1 93 ? 5.389 -8.246 -9.675 1.00 81.06 93 ARG A C 1
ATOM 735 O O . ARG A 1 93 ? 6.496 -8.436 -10.167 1.00 81.06 93 ARG A O 1
ATOM 742 N N . TYR A 1 94 ? 4.263 -8.743 -10.189 1.00 80.69 94 TYR A N 1
ATOM 743 C CA . TYR A 1 94 ? 4.238 -9.575 -11.395 1.00 80.69 94 TYR A CA 1
ATOM 744 C C . TYR A 1 94 ? 4.757 -8.829 -12.633 1.00 80.69 94 TYR A C 1
ATOM 746 O O . TYR A 1 94 ? 5.531 -9.387 -13.410 1.00 80.69 94 TYR A O 1
ATOM 754 N N . GLU A 1 95 ? 4.388 -7.556 -12.805 1.00 76.94 95 GLU A N 1
ATOM 755 C CA . GLU A 1 95 ? 4.867 -6.736 -13.928 1.00 76.94 95 GLU A CA 1
ATOM 756 C C . GLU A 1 95 ? 6.393 -6.516 -13.877 1.00 76.94 95 GLU A C 1
ATOM 758 O O . GLU A 1 95 ? 7.068 -6.554 -14.908 1.00 76.94 95 GLU A O 1
ATOM 763 N N . SER A 1 96 ? 6.960 -6.361 -12.675 1.00 74.94 96 SER A N 1
ATOM 764 C CA . SER A 1 96 ? 8.410 -6.252 -12.476 1.00 74.94 96 SER A CA 1
ATOM 765 C C . SER A 1 96 ? 9.152 -7.542 -12.842 1.00 74.94 96 SER A C 1
ATOM 767 O O . SER A 1 96 ? 10.184 -7.479 -13.514 1.00 74.94 96 SER A O 1
ATOM 769 N N . ASP A 1 97 ? 8.623 -8.708 -12.463 1.00 77.38 97 ASP A N 1
ATOM 770 C CA . ASP A 1 97 ? 9.258 -9.997 -12.765 1.00 77.38 97 ASP A CA 1
ATOM 771 C C . ASP A 1 97 ? 9.205 -10.333 -14.266 1.00 77.38 97 ASP A C 1
ATOM 773 O O . ASP A 1 97 ? 10.172 -10.860 -14.818 1.00 77.38 97 ASP A O 1
ATOM 777 N N . SER A 1 98 ? 8.138 -9.930 -14.965 1.00 73.06 98 SER A N 1
ATOM 778 C CA . SER A 1 98 ? 8.036 -10.022 -16.431 1.00 73.06 98 SER A CA 1
ATOM 779 C C . SER A 1 98 ? 9.139 -9.231 -17.151 1.00 73.06 98 SER A C 1
ATOM 781 O O . SER A 1 98 ? 9.743 -9.716 -18.109 1.00 73.06 98 SER A O 1
ATOM 783 N N . ILE A 1 99 ? 9.446 -8.021 -16.675 1.00 71.31 99 ILE A N 1
ATOM 784 C CA . ILE A 1 99 ? 10.487 -7.171 -17.276 1.00 71.31 99 ILE A CA 1
ATOM 785 C C . ILE A 1 99 ? 11.881 -7.719 -16.988 1.00 71.31 99 ILE A C 1
ATOM 787 O O . ILE A 1 99 ? 12.724 -7.725 -17.884 1.00 71.31 99 ILE A O 1
ATOM 791 N N . LYS A 1 100 ? 12.112 -8.252 -15.781 1.00 72.19 100 LYS A N 1
ATOM 792 C CA . LYS A 1 100 ? 13.357 -8.966 -15.469 1.00 72.19 100 LYS A CA 1
ATOM 793 C C . LYS A 1 100 ? 13.554 -10.179 -16.374 1.00 72.19 100 LYS A C 1
ATOM 795 O O . LYS A 1 100 ? 14.678 -10.433 -16.793 1.00 72.19 100 LYS A O 1
ATOM 800 N N . LYS A 1 101 ? 12.474 -10.894 -16.706 1.00 73.81 101 LYS A N 1
ATOM 801 C CA . LYS A 1 101 ? 12.522 -12.029 -17.632 1.00 73.81 101 LYS A CA 1
ATOM 802 C C . LYS A 1 101 ? 12.847 -11.593 -19.064 1.00 73.81 101 LYS A C 1
ATOM 804 O O . LYS A 1 101 ? 13.765 -12.144 -19.646 1.00 73.81 101 LYS A O 1
ATOM 809 N N . HIS A 1 102 ? 12.200 -10.547 -19.587 1.00 68.62 102 HIS A N 1
ATOM 810 C CA . HIS A 1 102 ? 12.542 -9.991 -20.909 1.00 68.62 102 HIS A CA 1
ATOM 811 C C . HIS A 1 102 ? 13.998 -9.511 -20.999 1.00 68.62 102 HIS A C 1
ATOM 813 O O . HIS A 1 102 ? 14.629 -9.649 -22.041 1.00 68.62 102 HIS A O 1
ATOM 819 N N . ARG A 1 103 ? 14.542 -8.958 -19.910 1.00 66.75 103 ARG A N 1
ATOM 820 C CA . ARG A 1 103 ? 15.959 -8.589 -19.815 1.00 66.75 103 ARG A CA 1
ATOM 821 C C . ARG A 1 103 ? 16.874 -9.819 -19.883 1.00 66.75 103 ARG A C 1
ATOM 823 O O . ARG A 1 103 ? 17.901 -9.753 -20.542 1.00 66.75 103 ARG A O 1
ATOM 830 N N . ALA A 1 104 ? 16.489 -10.922 -19.238 1.00 68.88 104 ALA A N 1
ATOM 831 C CA . ALA A 1 104 ? 17.226 -12.185 -19.295 1.00 68.88 104 ALA A CA 1
ATOM 832 C C . ALA A 1 104 ? 17.167 -12.830 -20.692 1.00 68.88 104 ALA A C 1
ATOM 834 O O . ALA A 1 104 ? 18.208 -13.208 -21.215 1.00 68.88 104 ALA A O 1
ATOM 835 N N . ASP A 1 105 ? 15.992 -12.863 -21.328 1.00 71.12 105 ASP A N 1
ATOM 836 C CA . ASP A 1 105 ? 15.820 -13.427 -22.676 1.00 71.12 105 ASP A CA 1
ATOM 837 C C . ASP A 1 105 ? 16.600 -12.619 -23.738 1.00 71.12 105 ASP A C 1
ATOM 839 O O . ASP A 1 105 ? 17.171 -13.184 -24.666 1.00 71.12 105 ASP A O 1
ATOM 843 N N . LEU A 1 106 ? 16.679 -11.288 -23.595 1.00 64.81 106 LEU A N 1
ATOM 844 C CA . LEU A 1 106 ? 17.510 -10.428 -24.453 1.00 64.81 106 LEU A CA 1
ATOM 845 C C . LEU A 1 106 ? 19.014 -10.636 -24.246 1.00 64.81 106 LEU A C 1
ATOM 847 O O . LEU 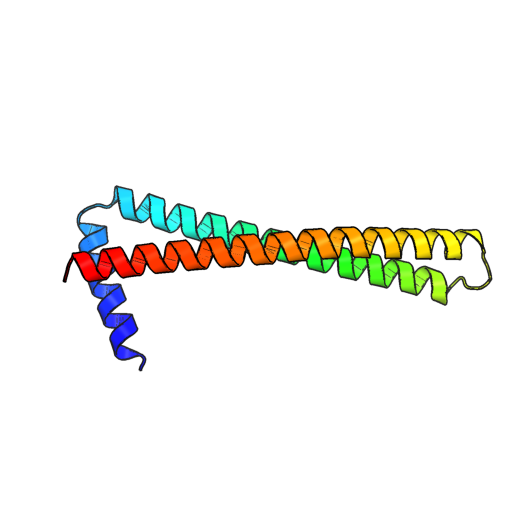A 1 106 ? 19.781 -10.341 -25.156 1.00 64.81 106 LEU A O 1
ATOM 851 N N . ALA A 1 107 ? 19.436 -11.092 -23.067 1.00 61.16 107 ALA A N 1
ATOM 852 C CA . ALA A 1 107 ? 20.832 -11.424 -22.811 1.00 61.16 107 ALA A CA 1
ATOM 853 C C . ALA A 1 107 ? 21.197 -12.770 -23.460 1.00 61.16 107 ALA A C 1
ATOM 855 O O . ALA A 1 107 ? 22.219 -12.843 -24.133 1.00 61.16 107 ALA A O 1
ATOM 856 N N . ASP A 1 108 ? 20.325 -13.779 -23.348 1.00 65.38 108 ASP A N 1
ATOM 857 C CA . ASP A 1 108 ? 20.531 -15.113 -23.938 1.00 65.38 108 ASP A CA 1
AT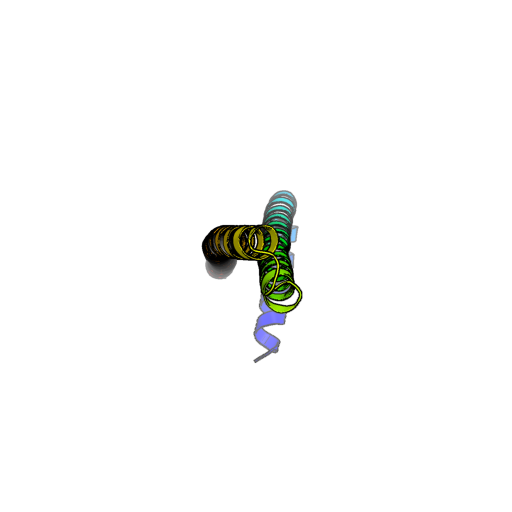OM 858 C C . ASP A 1 108 ? 20.457 -15.108 -25.483 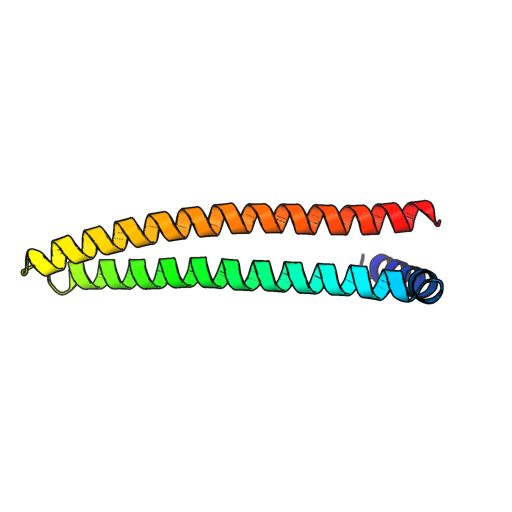1.00 65.38 108 ASP A C 1
ATOM 860 O O . ASP A 1 108 ? 21.050 -15.960 -26.129 1.00 65.38 108 ASP A O 1
ATOM 864 N N . LEU A 1 109 ? 19.744 -14.157 -26.104 1.00 62.62 109 LEU A N 1
ATOM 865 C CA . LEU A 1 109 ? 19.685 -14.014 -27.573 1.00 62.62 109 LEU A CA 1
ATOM 866 C C . LEU A 1 109 ? 20.945 -13.397 -28.198 1.00 62.62 109 LEU A C 1
ATOM 868 O O . LEU A 1 109 ? 21.044 -13.322 -29.425 1.00 62.62 109 LEU A O 1
ATOM 872 N N . VAL A 1 110 ? 21.849 -12.871 -27.375 1.00 53.72 110 VAL A N 1
ATOM 873 C CA . VAL A 1 110 ? 23.057 -12.179 -27.836 1.00 53.72 110 VAL A CA 1
ATOM 874 C C . VAL A 1 110 ? 24.337 -12.975 -27.548 1.00 53.72 110 VAL A C 1
ATOM 876 O O . VAL A 1 110 ? 25.383 -12.649 -28.113 1.00 53.72 110 VAL A O 1
ATOM 879 N N . GLU A 1 111 ? 24.240 -14.018 -26.723 1.00 48.34 111 GLU A N 1
ATOM 880 C CA . GLU A 1 111 ? 25.266 -15.056 -26.534 1.00 48.34 111 GLU A CA 1
ATOM 881 C C . GLU A 1 111 ? 25.267 -16.051 -27.712 1.00 48.34 111 GLU A C 1
ATOM 883 O O . GLU A 1 111 ? 26.375 -16.439 -28.153 1.00 48.34 111 GLU A O 1
#

pLDDT: mean 79.86, std 13.58, range [47.03, 95.06]

Sequence (111 aa):
MTAGLTQRQAEERKLMQKNPHLLDVLLAKERTIESKLRTTLAVINTSAAVGAFGFALIKFFEGNELATDLGWFLLFCALIIALYGVKRFIHYRYESDSIKKHRADLADLVE